Protein AF-A0A1W9TLM5-F1 (afdb_monomer_lite)

pLDDT: mean 84.86, std 18.9, range [37.28, 98.0]

Sequence (142 aa):
MKKKIIMIFLGLLITVSTYAEIELKEIEKNFFGFSLENIKSEKERIGILEKKIIGHISDGILGERKNKLYELLYNNSKYKSLTLKLSEIEKKILKKQSMENILTRLENLELIAYGKINNNDAFIDRIKKISKYFGMEEKNVY

Secondary structure (DSSP, 8-state):
-----------------------HHHHHHHHHSS--TTTS-HHHHHHHHHHHHHSSPPPS-HHHHHHHHHHHHT--SSS--HHHHHHHHHHHHHSS---S-HHHHHHHHHHHHHSS--TTS-HHHHHHHHHHHTT---S---

Structure (mmCIF, N/CA/C/O backbone):
data_AF-A0A1W9TLM5-F1
#
_entry.id   AF-A0A1W9TLM5-F1
#
loop_
_atom_site.group_PDB
_atom_site.id
_atom_site.type_symbol
_atom_site.label_atom_id
_atom_site.label_alt_id
_atom_site.label_comp_id
_atom_site.label_asym_id
_atom_site.label_entity_id
_atom_site.label_seq_id
_atom_site.pdbx_PDB_ins_code
_atom_site.Cartn_x
_atom_site.Cartn_y
_atom_site.Cartn_z
_atom_site.occupancy
_atom_site.B_iso_or_equiv
_atom_site.auth_seq_id
_atom_site.auth_comp_id
_atom_site.auth_asym_id
_atom_site.auth_atom_id
_atom_site.pdbx_PDB_model_num
ATOM 1 N N . MET A 1 1 ? 9.678 48.278 -54.770 1.00 37.78 1 MET A N 1
ATOM 2 C CA . MET A 1 1 ? 9.172 46.888 -54.688 1.00 37.78 1 MET A CA 1
ATOM 3 C C . MET A 1 1 ? 9.952 46.130 -53.622 1.00 37.78 1 MET A C 1
ATOM 5 O O . MET A 1 1 ? 11.161 46.126 -53.740 1.00 37.78 1 MET A O 1
ATOM 9 N N . LYS A 1 2 ? 9.237 45.493 -52.670 1.00 37.28 2 LYS A N 1
ATOM 10 C CA . LYS A 1 2 ? 9.528 44.196 -51.998 1.00 37.28 2 LYS A CA 1
ATOM 11 C C . LYS A 1 2 ? 10.890 44.055 -51.270 1.00 37.28 2 LYS A C 1
ATOM 13 O O . LYS A 1 2 ? 11.922 44.245 -51.875 1.00 37.28 2 LYS A O 1
ATOM 18 N N . LYS A 1 3 ? 11.020 43.616 -50.015 1.00 40.00 3 LYS A N 1
ATOM 19 C CA . LYS A 1 3 ? 10.134 43.039 -48.989 1.00 40.00 3 LYS A CA 1
ATOM 20 C C . LYS A 1 3 ? 10.896 43.170 -47.655 1.00 40.00 3 LYS A C 1
ATOM 22 O O . LYS A 1 3 ? 12.082 42.864 -47.611 1.00 40.00 3 LYS A O 1
ATOM 27 N N . LYS A 1 4 ? 10.218 43.582 -46.580 1.00 46.91 4 LYS A N 1
ATOM 28 C CA . LYS A 1 4 ? 10.720 43.454 -45.202 1.00 46.91 4 LYS A CA 1
ATOM 29 C C . LYS A 1 4 ? 10.701 41.967 -44.832 1.00 46.91 4 LYS A C 1
ATOM 31 O O . LYS A 1 4 ? 9.635 41.360 -44.894 1.00 46.91 4 LYS A O 1
ATOM 36 N N . ILE A 1 5 ? 11.843 41.386 -44.472 1.00 50.28 5 ILE A N 1
ATOM 37 C CA . ILE A 1 5 ? 11.897 40.061 -43.843 1.00 50.28 5 ILE A CA 1
ATOM 38 C C . ILE A 1 5 ? 11.907 40.301 -42.337 1.00 50.28 5 ILE A C 1
ATOM 40 O O . ILE A 1 5 ? 12.920 40.677 -41.756 1.00 50.28 5 ILE A O 1
ATOM 44 N N . ILE A 1 6 ? 10.735 40.151 -41.728 1.00 50.12 6 ILE A N 1
ATOM 45 C CA . ILE A 1 6 ? 10.579 40.042 -40.280 1.00 50.12 6 ILE A CA 1
ATOM 46 C C . ILE A 1 6 ? 10.922 38.593 -39.943 1.00 50.12 6 ILE A C 1
ATOM 48 O O . ILE A 1 6 ? 10.198 37.678 -40.329 1.00 50.12 6 ILE A O 1
ATOM 52 N N . MET A 1 7 ? 12.050 38.384 -39.272 1.00 43.69 7 MET A N 1
ATOM 53 C CA . MET A 1 7 ? 12.434 37.076 -38.755 1.00 43.69 7 MET A CA 1
ATOM 54 C C . MET A 1 7 ? 11.742 36.898 -37.399 1.00 43.69 7 MET A C 1
ATOM 56 O O . MET A 1 7 ? 12.168 37.461 -36.394 1.00 43.69 7 MET A O 1
ATOM 60 N N . ILE A 1 8 ? 10.615 36.186 -37.389 1.00 49.72 8 ILE A N 1
ATOM 61 C CA . ILE A 1 8 ? 9.923 35.804 -36.155 1.00 49.72 8 ILE A CA 1
ATOM 62 C C . ILE A 1 8 ? 10.729 34.666 -35.528 1.00 49.72 8 ILE A C 1
ATOM 64 O O . ILE A 1 8 ? 10.716 33.542 -36.026 1.00 49.72 8 ILE A O 1
ATOM 68 N N . PHE A 1 9 ? 11.443 34.960 -34.443 1.00 44.50 9 PHE A N 1
ATOM 69 C CA . PHE A 1 9 ? 12.072 33.943 -33.606 1.00 44.50 9 PHE A CA 1
ATOM 70 C C . PHE A 1 9 ? 10.984 33.311 -32.728 1.00 44.50 9 PHE A C 1
ATOM 72 O O . PHE A 1 9 ? 10.711 33.758 -31.617 1.00 44.50 9 PHE A O 1
ATOM 79 N N . LEU A 1 10 ? 10.305 32.292 -33.258 1.00 47.41 10 LEU A N 1
ATOM 80 C CA . LEU A 1 10 ? 9.391 31.452 -32.488 1.00 47.41 10 LEU A CA 1
ATOM 81 C C . LEU A 1 10 ? 10.216 30.368 -31.778 1.00 47.41 10 LEU A C 1
ATOM 83 O O . LEU A 1 10 ? 10.267 29.214 -32.195 1.00 47.41 10 LEU A O 1
ATOM 87 N N . GLY A 1 11 ? 10.936 30.779 -30.735 1.00 47.69 11 GLY A N 1
ATOM 88 C CA . GLY A 1 11 ? 11.637 29.874 -29.833 1.00 47.69 11 GLY A CA 1
ATOM 89 C C . GLY A 1 11 ? 10.657 29.310 -28.813 1.00 47.69 11 GLY A C 1
ATOM 90 O O . GLY A 1 11 ? 10.295 29.993 -27.861 1.00 47.69 11 GLY A O 1
ATOM 91 N N . LEU A 1 12 ? 10.213 28.082 -29.064 1.00 40.38 12 LEU A N 1
ATOM 92 C CA . LEU A 1 12 ? 9.413 27.230 -28.189 1.00 40.38 12 LEU A CA 1
ATOM 93 C C . LEU A 1 12 ? 9.874 27.354 -26.719 1.00 40.38 12 LEU A C 1
ATOM 95 O O . LEU A 1 12 ? 10.987 26.949 -26.381 1.00 40.38 12 LEU A O 1
ATOM 99 N N . LEU A 1 13 ? 9.026 27.887 -25.833 1.00 39.94 13 LEU A N 1
ATOM 100 C CA . LEU A 1 13 ? 9.239 27.766 -24.391 1.00 39.94 13 LEU A CA 1
ATOM 101 C C . LEU A 1 13 ? 8.938 26.309 -24.010 1.00 39.94 13 LEU A C 1
ATOM 103 O O . LEU A 1 13 ? 7.790 25.942 -23.770 1.00 39.94 13 LEU A O 1
ATOM 107 N N . ILE A 1 14 ? 9.962 25.455 -23.996 1.00 46.06 14 ILE A N 1
ATOM 108 C CA . ILE A 1 14 ? 9.862 24.151 -23.340 1.00 46.06 14 ILE A CA 1
ATOM 109 C C . ILE A 1 14 ? 9.895 24.440 -21.840 1.00 46.06 14 ILE A C 1
ATOM 111 O O . ILE A 1 14 ? 10.958 24.599 -21.244 1.00 46.06 14 ILE A O 1
ATOM 115 N N . THR A 1 15 ? 8.725 24.541 -21.215 1.00 38.84 15 THR A N 1
ATOM 116 C CA . THR A 1 15 ? 8.639 24.422 -19.762 1.00 38.84 15 THR A CA 1
ATOM 117 C C . THR A 1 15 ? 8.951 22.972 -19.414 1.00 38.84 15 THR A C 1
ATOM 119 O O . THR A 1 15 ? 8.072 22.113 -19.451 1.00 38.84 15 THR A O 1
ATOM 122 N N . VAL A 1 16 ? 10.215 22.675 -19.108 1.00 45.62 16 VAL A N 1
ATOM 123 C CA . VAL A 1 16 ? 10.556 21.436 -18.409 1.00 45.62 16 VAL A CA 1
ATOM 124 C C . VAL A 1 16 ? 10.008 21.618 -17.001 1.00 45.62 16 VAL A C 1
ATOM 126 O O . VAL A 1 16 ? 10.627 22.266 -16.162 1.00 45.62 16 VAL A O 1
ATOM 129 N N . SER A 1 17 ? 8.801 21.118 -16.743 1.00 43.94 17 SER A N 1
ATOM 130 C CA . SER A 1 17 ? 8.366 20.924 -15.367 1.00 43.94 17 SER A CA 1
ATOM 131 C C . SER A 1 17 ? 9.290 19.862 -14.783 1.00 43.94 17 SER A C 1
ATOM 133 O O . SER A 1 17 ? 9.150 18.677 -15.090 1.00 43.94 17 SER A O 1
ATOM 135 N N . THR A 1 18 ? 10.273 20.278 -13.990 1.00 38.09 18 THR A N 1
ATOM 136 C CA . THR A 1 18 ? 11.089 19.370 -13.187 1.00 38.09 18 THR A CA 1
ATOM 137 C C . THR A 1 18 ? 10.207 18.830 -12.064 1.00 38.09 18 THR A C 1
ATOM 139 O O . THR A 1 18 ? 10.291 19.272 -10.919 1.00 38.09 18 THR A O 1
ATOM 142 N N . TYR A 1 19 ? 9.295 17.915 -12.391 1.00 47.47 19 TYR A N 1
ATOM 143 C CA . TYR A 1 19 ? 8.762 17.019 -11.378 1.00 47.47 19 TYR A CA 1
ATOM 144 C C . TYR A 1 19 ? 9.965 16.226 -10.884 1.00 47.47 19 TYR A C 1
ATOM 146 O O . TYR A 1 19 ? 10.630 15.573 -11.686 1.00 47.47 19 TYR A O 1
ATOM 154 N N . ALA A 1 20 ? 10.303 16.359 -9.601 1.00 49.31 20 ALA A N 1
ATOM 155 C CA . ALA A 1 20 ? 11.300 15.499 -8.985 1.00 49.31 20 ALA A CA 1
ATOM 156 C C . ALA A 1 20 ? 10.911 14.054 -9.319 1.00 49.31 20 ALA A C 1
ATOM 158 O O . ALA A 1 20 ? 9.807 13.623 -8.981 1.00 49.31 20 ALA A O 1
ATOM 159 N N . GLU A 1 21 ? 11.751 13.354 -10.080 1.00 64.50 21 GLU A N 1
ATOM 160 C CA . GLU A 1 21 ? 11.467 11.979 -10.453 1.00 64.50 21 GLU A CA 1
ATOM 161 C C . GLU A 1 21 ? 11.571 11.142 -9.185 1.00 64.50 21 GLU A C 1
ATOM 163 O O . GLU A 1 21 ? 12.653 10.944 -8.639 1.00 64.50 21 GLU A O 1
ATOM 168 N N . ILE A 1 22 ? 10.425 10.702 -8.677 1.00 71.62 22 ILE A N 1
ATOM 169 C CA . ILE A 1 22 ? 10.397 9.923 -7.448 1.00 71.62 22 ILE A CA 1
ATOM 170 C C . ILE A 1 22 ? 10.936 8.549 -7.772 1.00 71.62 22 ILE A C 1
ATOM 172 O O . ILE A 1 22 ? 10.422 7.824 -8.633 1.00 71.62 22 ILE A O 1
ATOM 176 N N . GLU A 1 23 ? 12.022 8.215 -7.094 1.00 89.69 23 GLU A N 1
ATOM 177 C CA . GLU A 1 23 ? 12.715 6.973 -7.334 1.00 89.69 23 GLU A CA 1
ATOM 178 C C . GLU A 1 23 ? 11.843 5.815 -6.848 1.00 89.69 23 GLU A C 1
ATOM 180 O O . GLU A 1 23 ? 11.323 5.810 -5.729 1.00 89.69 23 GLU A O 1
ATOM 185 N N . LEU A 1 24 ? 11.706 4.778 -7.676 1.00 93.75 24 LEU A N 1
ATOM 186 C CA . LEU A 1 24 ? 10.881 3.612 -7.354 1.00 93.75 24 LEU A CA 1
ATOM 187 C C . LEU A 1 24 ? 11.275 2.975 -6.010 1.00 93.75 24 LEU A C 1
ATOM 189 O O . LEU A 1 24 ? 10.418 2.502 -5.267 1.00 93.75 24 LEU A O 1
ATOM 193 N N . LYS A 1 25 ? 12.567 3.028 -5.663 1.00 94.94 25 LYS A N 1
ATOM 194 C CA . LYS A 1 25 ? 13.099 2.521 -4.392 1.00 94.94 25 LYS A CA 1
ATOM 195 C C . LYS A 1 25 ? 12.521 3.237 -3.169 1.00 94.94 25 LYS A C 1
ATOM 197 O O . LYS A 1 25 ? 12.396 2.623 -2.114 1.00 94.94 25 LYS A O 1
ATOM 202 N N . GLU A 1 26 ? 12.167 4.515 -3.286 1.00 93.88 26 GLU A N 1
ATOM 203 C CA . GLU A 1 26 ? 11.526 5.267 -2.204 1.00 93.88 26 GLU A CA 1
ATOM 204 C C . GLU A 1 26 ? 10.074 4.831 -2.026 1.00 93.88 26 GLU A C 1
ATOM 206 O O . GLU A 1 26 ? 9.634 4.610 -0.898 1.00 93.88 26 GLU A O 1
ATOM 211 N N . ILE A 1 27 ? 9.353 4.615 -3.133 1.00 95.19 27 ILE A N 1
ATOM 212 C CA . ILE A 1 27 ? 7.989 4.073 -3.105 1.00 95.19 27 ILE A CA 1
ATOM 213 C C . ILE A 1 27 ? 7.983 2.706 -2.410 1.00 95.19 27 ILE A C 1
ATOM 215 O O . ILE A 1 27 ? 7.165 2.477 -1.523 1.00 95.19 27 ILE A O 1
ATOM 219 N N . GLU A 1 28 ? 8.914 1.820 -2.768 1.00 97.38 28 GLU A N 1
ATOM 220 C CA . GLU A 1 28 ? 9.043 0.487 -2.169 1.00 97.38 28 GLU A CA 1
ATOM 221 C C . GLU A 1 28 ? 9.382 0.548 -0.680 1.00 97.38 28 GLU A C 1
ATOM 223 O O . GLU A 1 28 ? 8.722 -0.113 0.117 1.00 97.38 28 GLU A O 1
ATOM 228 N N . LYS A 1 29 ? 10.354 1.374 -0.276 1.00 96.12 29 LYS A N 1
ATOM 229 C CA . LYS A 1 29 ? 10.716 1.531 1.140 1.00 96.12 29 LYS A CA 1
ATOM 230 C C . LYS A 1 29 ? 9.547 2.049 1.968 1.00 96.12 29 LYS A C 1
ATOM 232 O O . LYS A 1 29 ? 9.274 1.514 3.036 1.00 96.12 29 LYS A O 1
ATOM 237 N N . ASN A 1 30 ? 8.824 3.043 1.466 1.00 94.81 30 ASN A N 1
ATOM 238 C CA . ASN A 1 30 ? 7.667 3.592 2.164 1.00 94.81 30 ASN A CA 1
ATOM 239 C C . ASN A 1 30 ? 6.498 2.600 2.215 1.00 94.81 30 ASN A C 1
ATOM 241 O O . ASN A 1 30 ? 5.749 2.582 3.192 1.00 94.81 30 ASN A O 1
ATOM 245 N N . PHE A 1 31 ? 6.333 1.776 1.177 1.00 97.12 31 PHE A N 1
ATOM 246 C CA . PHE A 1 31 ? 5.230 0.828 1.087 1.00 97.12 31 PHE A CA 1
ATOM 247 C C . PHE A 1 31 ? 5.503 -0.488 1.826 1.00 97.12 31 PHE A C 1
ATOM 249 O O . PHE A 1 31 ? 4.686 -0.882 2.648 1.00 97.12 31 PHE A O 1
ATOM 256 N N . PHE A 1 32 ? 6.639 -1.142 1.570 1.00 96.88 32 PHE A N 1
ATOM 257 C CA . PHE A 1 32 ? 7.029 -2.449 2.119 1.00 96.88 32 PHE A CA 1
ATOM 258 C C . PHE A 1 32 ? 7.998 -2.379 3.306 1.00 96.88 32 PHE A C 1
ATOM 260 O O . PHE A 1 32 ? 8.151 -3.362 4.024 1.00 96.88 32 PHE A O 1
ATOM 267 N N . GLY A 1 33 ? 8.711 -1.265 3.484 1.00 96.88 33 GLY A N 1
ATOM 268 C CA . GLY A 1 33 ? 9.832 -1.158 4.427 1.00 96.88 33 GLY A CA 1
ATOM 269 C C . GLY A 1 33 ? 11.203 -1.519 3.838 1.00 96.88 33 GLY A C 1
ATOM 270 O O . GLY A 1 33 ? 12.209 -1.393 4.530 1.00 96.88 33 GLY A O 1
ATOM 271 N N . PHE A 1 34 ? 11.281 -1.938 2.570 1.00 96.19 34 PHE A N 1
ATOM 272 C CA . PHE A 1 34 ? 12.534 -2.285 1.884 1.00 96.19 34 PHE A CA 1
ATOM 273 C C . PHE A 1 34 ? 12.453 -2.018 0.373 1.00 96.19 34 PHE A C 1
ATOM 275 O O . PHE A 1 34 ? 11.371 -1.818 -0.166 1.00 96.19 34 PHE A O 1
ATOM 282 N N . SER A 1 35 ? 13.604 -2.013 -0.309 1.00 96.88 35 SER A N 1
ATOM 283 C CA . SER A 1 35 ? 13.708 -1.860 -1.771 1.00 96.88 35 SER A CA 1
ATOM 284 C C . SER A 1 35 ? 13.968 -3.206 -2.447 1.00 96.88 35 SER A C 1
ATOM 286 O O . SER A 1 35 ? 14.693 -4.043 -1.910 1.00 96.88 35 SER A O 1
ATOM 288 N N . LEU A 1 36 ? 13.415 -3.388 -3.646 1.00 96.00 36 LEU A N 1
ATOM 289 C CA . LEU A 1 36 ? 13.621 -4.568 -4.496 1.00 96.00 36 LEU A CA 1
ATOM 290 C C . LEU A 1 36 ? 14.682 -4.339 -5.589 1.00 96.00 36 LEU A C 1
ATOM 292 O O . LEU A 1 36 ? 14.930 -5.233 -6.397 1.00 96.00 36 LEU A O 1
ATOM 296 N N . GLU A 1 37 ? 15.306 -3.159 -5.620 1.00 94.25 37 GLU A N 1
ATOM 297 C CA . GLU A 1 37 ? 16.209 -2.688 -6.683 1.00 94.25 37 GLU A CA 1
ATOM 298 C C . GLU A 1 37 ? 17.340 -3.653 -7.048 1.00 94.25 37 GLU A C 1
ATOM 300 O O . GLU A 1 37 ? 17.664 -3.793 -8.222 1.00 94.25 37 GLU A O 1
ATOM 305 N N . ASN A 1 38 ? 17.881 -4.376 -6.068 1.00 93.00 38 ASN A N 1
ATOM 306 C CA . ASN A 1 38 ? 18.995 -5.306 -6.278 1.00 93.00 38 ASN A CA 1
ATOM 307 C C . ASN A 1 38 ? 18.550 -6.752 -6.559 1.00 93.00 38 ASN A C 1
ATOM 309 O O . ASN A 1 38 ? 19.384 -7.647 -6.652 1.00 93.00 38 ASN A O 1
ATOM 313 N N . ILE A 1 39 ? 17.240 -7.003 -6.626 1.00 94.69 39 ILE A N 1
ATOM 314 C CA . ILE A 1 39 ? 16.655 -8.353 -6.689 1.00 94.69 39 ILE A CA 1
ATOM 315 C C . ILE A 1 39 ? 15.806 -8.522 -7.953 1.00 94.69 39 ILE A C 1
ATOM 317 O O . ILE A 1 39 ? 15.655 -9.632 -8.466 1.00 94.69 39 ILE A O 1
ATOM 321 N N . LYS A 1 40 ? 15.212 -7.431 -8.446 1.00 96.94 40 LYS A N 1
ATOM 322 C CA . LYS A 1 40 ? 14.205 -7.445 -9.506 1.00 96.94 40 LYS A CA 1
ATOM 323 C C . LYS A 1 40 ? 14.424 -6.320 -10.503 1.00 96.94 40 LYS A C 1
ATOM 325 O O . LYS A 1 40 ? 14.835 -5.222 -10.137 1.00 96.94 40 LYS A O 1
ATOM 330 N N . SER A 1 41 ? 14.083 -6.583 -11.762 1.00 96.19 41 SER A N 1
ATOM 331 C CA . SER A 1 41 ? 14.049 -5.542 -12.792 1.00 96.19 41 SER A CA 1
ATOM 332 C C . SER A 1 41 ? 13.002 -4.475 -12.457 1.00 96.19 41 SER A C 1
ATOM 334 O O . SER A 1 41 ? 12.002 -4.763 -11.799 1.00 96.19 41 SER A O 1
ATOM 336 N N . GLU A 1 42 ? 13.173 -3.245 -12.947 1.00 94.81 42 GLU A N 1
ATOM 337 C CA . GLU A 1 42 ? 12.202 -2.161 -12.721 1.00 94.81 42 GLU A CA 1
ATOM 338 C C . GLU A 1 42 ? 10.775 -2.551 -13.148 1.00 94.81 42 GLU A C 1
ATOM 340 O O . GLU A 1 42 ? 9.811 -2.303 -12.425 1.00 94.81 42 GLU A O 1
ATOM 345 N N . LYS A 1 43 ? 10.635 -3.262 -14.275 1.00 95.88 43 LYS A N 1
ATOM 346 C CA . LYS A 1 43 ? 9.341 -3.772 -14.751 1.00 95.88 43 LYS A CA 1
ATOM 347 C C . LYS A 1 43 ? 8.692 -4.739 -13.756 1.00 95.88 43 LYS A C 1
ATOM 349 O O . LYS A 1 43 ? 7.490 -4.636 -13.510 1.00 95.88 43 LYS A O 1
ATOM 354 N N . GLU A 1 44 ? 9.458 -5.679 -13.200 1.00 97.88 44 GLU A N 1
ATOM 355 C CA . GLU A 1 44 ? 8.955 -6.609 -12.180 1.00 97.88 44 GLU A CA 1
ATOM 356 C C . GLU A 1 44 ? 8.587 -5.873 -10.890 1.00 97.88 44 GLU A C 1
ATOM 358 O O . GLU A 1 44 ? 7.535 -6.139 -10.316 1.00 97.88 44 GLU A O 1
ATOM 363 N N . ARG A 1 45 ? 9.423 -4.925 -10.459 1.00 97.88 45 ARG A N 1
ATOM 364 C CA . ARG A 1 45 ? 9.217 -4.097 -9.263 1.00 97.88 45 ARG A CA 1
ATOM 365 C C . ARG A 1 45 ? 7.913 -3.304 -9.330 1.00 97.88 45 ARG A C 1
ATOM 367 O O . ARG A 1 45 ? 7.085 -3.397 -8.423 1.00 97.88 45 ARG A O 1
ATOM 374 N N . ILE A 1 46 ? 7.683 -2.607 -10.446 1.00 97.62 46 ILE A N 1
ATOM 375 C CA . ILE A 1 46 ? 6.421 -1.904 -10.719 1.00 97.62 46 ILE A CA 1
ATOM 376 C C . ILE A 1 46 ? 5.254 -2.897 -10.716 1.00 97.62 46 ILE A C 1
ATOM 378 O O . ILE A 1 46 ? 4.258 -2.656 -10.044 1.00 97.62 46 ILE A O 1
ATOM 382 N N . GLY A 1 47 ? 5.382 -4.042 -11.396 1.00 98.00 47 GLY A N 1
ATOM 383 C CA . GLY A 1 47 ? 4.322 -5.055 -11.433 1.00 98.00 47 GLY A CA 1
ATOM 384 C C . GLY A 1 47 ? 3.967 -5.635 -10.056 1.00 98.00 47 GLY A C 1
ATOM 385 O O . GLY A 1 47 ? 2.794 -5.879 -9.775 1.00 98.00 47 GLY A O 1
ATOM 386 N N . ILE A 1 48 ? 4.951 -5.821 -9.172 1.00 97.94 48 ILE A N 1
ATOM 387 C CA . ILE A 1 48 ? 4.732 -6.259 -7.784 1.00 97.94 48 ILE A CA 1
ATOM 388 C C . ILE A 1 48 ? 3.942 -5.200 -7.008 1.00 97.94 48 ILE A C 1
ATOM 390 O O . ILE A 1 48 ? 2.957 -5.541 -6.346 1.00 97.94 48 ILE A O 1
ATOM 394 N N . LEU A 1 49 ? 4.340 -3.928 -7.108 1.00 97.88 49 LEU A N 1
ATOM 395 C CA . LEU A 1 49 ? 3.629 -2.818 -6.473 1.00 97.88 49 LEU A CA 1
ATOM 396 C C . LEU A 1 49 ? 2.198 -2.695 -6.998 1.00 97.88 49 LEU A C 1
ATOM 398 O O . LEU A 1 49 ? 1.272 -2.627 -6.198 1.00 97.88 49 LEU A O 1
ATOM 402 N N . GLU A 1 50 ? 1.988 -2.736 -8.313 1.00 97.81 50 GLU A N 1
ATOM 403 C CA . GLU A 1 50 ? 0.651 -2.675 -8.912 1.00 97.81 50 GLU A CA 1
ATOM 404 C C . GLU A 1 50 ? -0.223 -3.838 -8.437 1.00 97.81 50 GLU A C 1
ATOM 406 O O . GLU A 1 50 ? -1.310 -3.626 -7.900 1.00 97.81 50 GLU A O 1
ATOM 411 N N . LYS A 1 51 ? 0.279 -5.075 -8.505 1.00 97.88 51 LYS A N 1
ATOM 412 C CA . LYS A 1 51 ? -0.480 -6.232 -8.026 1.00 97.88 51 LYS A CA 1
ATOM 413 C C . LYS A 1 51 ? -0.856 -6.093 -6.550 1.00 97.88 51 LYS A C 1
ATOM 415 O O . LYS A 1 51 ? -1.977 -6.432 -6.179 1.00 97.88 51 LYS A O 1
ATOM 420 N N . LYS A 1 52 ? 0.042 -5.576 -5.705 1.00 97.62 52 LYS A N 1
ATOM 421 C CA . LYS A 1 52 ? -0.237 -5.399 -4.273 1.00 97.62 52 LYS A CA 1
ATOM 422 C C . LYS A 1 52 ? -1.155 -4.206 -3.992 1.00 97.62 52 LYS A C 1
ATOM 424 O O . LYS A 1 52 ? -1.965 -4.287 -3.072 1.00 97.62 52 LYS A O 1
ATOM 429 N N . ILE A 1 53 ? -1.053 -3.119 -4.758 1.00 96.69 53 ILE A N 1
ATOM 430 C CA . ILE A 1 53 ? -1.769 -1.862 -4.499 1.00 96.69 53 ILE A CA 1
ATOM 431 C C . ILE A 1 53 ? -3.146 -1.838 -5.166 1.00 96.69 53 ILE A C 1
ATOM 433 O O . ILE A 1 53 ? -4.131 -1.509 -4.505 1.00 96.69 53 ILE A O 1
ATOM 437 N N . ILE A 1 54 ? -3.211 -2.205 -6.448 1.00 95.81 54 ILE A N 1
ATOM 438 C CA . ILE A 1 54 ? -4.403 -2.120 -7.310 1.00 95.81 54 ILE A CA 1
ATOM 439 C C . ILE A 1 54 ? -4.942 -3.486 -7.769 1.00 95.81 54 ILE A C 1
ATOM 441 O O . ILE A 1 54 ? -5.984 -3.539 -8.418 1.00 95.81 54 ILE A O 1
ATOM 445 N N . GLY A 1 55 ? -4.259 -4.590 -7.454 1.00 97.00 55 GLY A N 1
ATOM 446 C CA . GLY A 1 55 ? -4.759 -5.953 -7.687 1.00 97.00 55 GLY A CA 1
ATOM 447 C C . GLY A 1 55 ? -4.466 -6.543 -9.067 1.00 97.00 55 GLY A C 1
ATOM 448 O O . GLY A 1 55 ? -4.721 -7.722 -9.292 1.00 97.00 55 GLY A O 1
ATOM 449 N N . HIS A 1 56 ? -3.897 -5.766 -9.985 1.00 96.31 56 HIS A N 1
ATOM 450 C CA . HIS A 1 56 ? -3.517 -6.209 -11.327 1.00 96.31 56 HIS A CA 1
ATOM 451 C C . HIS A 1 56 ? -2.240 -5.501 -11.778 1.00 96.31 56 HIS A C 1
ATOM 453 O O . HIS A 1 56 ? -1.830 -4.524 -11.164 1.00 96.31 56 HIS A O 1
ATOM 459 N N . ILE A 1 57 ? -1.605 -6.012 -12.832 1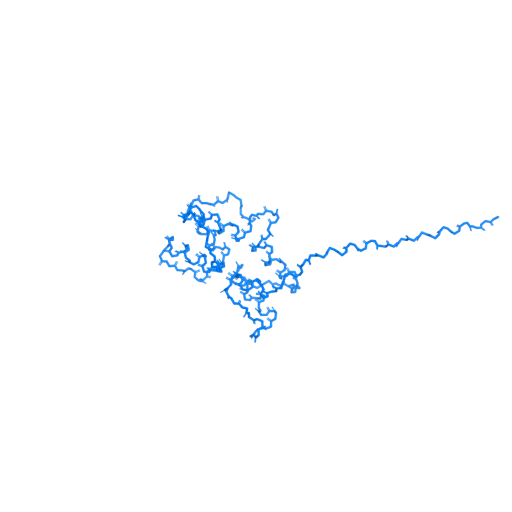.00 97.31 57 ILE A N 1
ATOM 460 C CA . ILE A 1 57 ? -0.465 -5.362 -13.487 1.00 97.31 57 ILE A CA 1
ATOM 461 C C . ILE A 1 57 ? -1.030 -4.535 -14.637 1.00 97.31 57 ILE A C 1
ATOM 463 O O . ILE A 1 57 ? -1.821 -5.061 -15.418 1.00 97.31 57 ILE A O 1
ATOM 467 N N . SER A 1 58 ? -0.653 -3.261 -14.728 1.00 93.69 58 SER A N 1
ATOM 468 C CA . SER A 1 58 ? -1.133 -2.400 -15.811 1.00 93.69 58 SER A CA 1
ATOM 469 C C . SER A 1 58 ? -0.320 -2.629 -17.083 1.00 93.69 58 SER A C 1
ATOM 471 O O . SER A 1 58 ? 0.890 -2.873 -17.035 1.00 93.69 58 SER A O 1
ATOM 473 N N . ASP A 1 59 ? -0.970 -2.447 -18.225 1.00 89.88 59 ASP A N 1
ATOM 474 C CA . ASP A 1 59 ? -0.287 -2.276 -19.503 1.00 89.88 59 ASP A CA 1
ATOM 475 C C . ASP A 1 59 ? 0.249 -0.838 -19.650 1.00 89.88 59 ASP A C 1
ATOM 477 O O . ASP A 1 59 ? -0.104 0.058 -18.880 1.00 89.88 59 ASP A O 1
ATOM 481 N N . GLY A 1 60 ? 1.118 -0.610 -20.639 1.00 89.00 60 GLY A N 1
ATOM 482 C CA . GLY A 1 60 ? 1.630 0.723 -20.983 1.00 89.00 60 GLY A CA 1
ATOM 483 C C . GLY A 1 60 ? 3.083 0.990 -20.583 1.00 89.00 60 GLY A C 1
ATOM 484 O O . GLY A 1 60 ? 3.836 0.088 -20.195 1.00 89.00 60 GLY A O 1
ATOM 485 N N . ILE A 1 61 ? 3.488 2.253 -20.729 1.00 92.44 61 ILE A N 1
ATOM 486 C CA . ILE A 1 61 ? 4.872 2.703 -20.544 1.00 92.44 61 ILE A CA 1
ATOM 487 C C . ILE A 1 61 ? 5.222 2.693 -19.047 1.00 92.44 61 ILE A C 1
ATOM 489 O O . ILE A 1 61 ? 4.441 3.138 -18.207 1.00 92.44 61 ILE A O 1
ATOM 493 N N . LEU A 1 62 ? 6.418 2.200 -18.696 1.00 92.88 62 LEU A N 1
ATOM 494 C CA . LEU A 1 62 ? 6.844 2.037 -17.294 1.00 92.88 62 LEU A CA 1
ATOM 495 C C . LEU A 1 62 ? 6.779 3.342 -16.487 1.00 92.88 62 LEU A C 1
ATOM 497 O O . LEU A 1 62 ? 6.328 3.325 -15.344 1.00 92.88 62 LEU A O 1
ATOM 501 N N . GLY A 1 63 ? 7.167 4.470 -17.089 1.00 90.81 63 GLY A N 1
ATOM 502 C CA . GLY A 1 63 ? 7.114 5.782 -16.439 1.00 90.81 63 GLY A CA 1
ATOM 503 C C . GLY A 1 63 ? 5.695 6.199 -16.042 1.00 90.81 63 GLY A C 1
ATOM 504 O O . GLY A 1 63 ? 5.473 6.629 -14.914 1.00 90.81 63 GLY A O 1
ATOM 505 N N . GLU A 1 64 ? 4.712 5.998 -16.920 1.00 91.19 64 GLU A N 1
ATOM 506 C CA . GLU A 1 64 ? 3.305 6.319 -16.636 1.00 91.19 64 GLU A CA 1
ATOM 507 C C . GLU A 1 64 ? 2.743 5.437 -15.518 1.00 91.19 64 GLU A C 1
ATOM 509 O O . GLU A 1 64 ? 2.063 5.917 -14.610 1.00 91.19 64 GLU A O 1
ATOM 514 N N . ARG A 1 65 ? 3.085 4.146 -15.540 1.00 94.31 65 ARG A N 1
ATOM 515 C CA . ARG A 1 65 ? 2.698 3.187 -14.499 1.00 94.31 65 ARG A CA 1
ATOM 516 C C . ARG A 1 65 ? 3.278 3.566 -13.137 1.00 94.31 65 ARG A C 1
ATOM 518 O O . ARG A 1 65 ? 2.553 3.585 -12.142 1.00 94.31 65 ARG A O 1
ATOM 525 N N . LYS A 1 66 ? 4.562 3.938 -13.097 1.00 92.75 66 LYS A N 1
ATOM 526 C CA . LYS A 1 66 ? 5.233 4.458 -11.895 1.00 92.75 66 LYS A CA 1
ATOM 527 C C . LYS A 1 66 ? 4.550 5.727 -11.376 1.00 92.75 66 LYS A C 1
ATOM 529 O O . LYS A 1 66 ? 4.252 5.811 -10.186 1.00 92.75 66 LYS A O 1
ATOM 534 N N . ASN A 1 67 ? 4.242 6.676 -12.259 1.00 89.81 67 ASN A N 1
ATOM 535 C CA . ASN A 1 67 ? 3.566 7.920 -11.884 1.00 89.81 67 ASN A CA 1
ATOM 536 C C . ASN A 1 67 ? 2.181 7.652 -11.290 1.00 89.81 67 ASN A C 1
ATOM 538 O O . ASN A 1 67 ? 1.854 8.181 -10.233 1.00 89.81 67 ASN A O 1
ATOM 542 N N . LYS A 1 68 ? 1.402 6.751 -11.894 1.00 91.00 68 LYS A N 1
ATOM 543 C CA . LYS A 1 68 ? 0.084 6.364 -11.379 1.00 91.00 68 LYS A CA 1
ATOM 544 C C . LYS A 1 68 ? 0.160 5.723 -9.989 1.00 91.00 68 LYS A C 1
ATOM 546 O O . LYS A 1 68 ? -0.688 6.002 -9.143 1.00 91.00 68 LYS A O 1
ATOM 551 N N . LEU A 1 69 ? 1.168 4.885 -9.726 1.00 93.25 69 LEU A N 1
ATOM 552 C CA . LEU A 1 69 ? 1.414 4.340 -8.384 1.00 93.25 69 LEU A CA 1
ATOM 553 C C . LEU A 1 69 ? 1.694 5.453 -7.370 1.00 93.25 69 LEU A C 1
ATOM 555 O O . LEU A 1 69 ? 1.120 5.448 -6.279 1.00 93.25 69 LEU A O 1
ATOM 559 N N . TYR A 1 70 ? 2.554 6.406 -7.736 1.00 92.31 70 TYR A N 1
ATOM 560 C CA . TYR A 1 70 ? 2.863 7.547 -6.884 1.00 92.31 70 TYR A CA 1
ATOM 561 C C . TYR A 1 70 ? 1.615 8.388 -6.589 1.00 92.31 70 TYR A C 1
ATOM 563 O O . TYR A 1 70 ? 1.335 8.699 -5.429 1.00 92.31 70 TYR A O 1
ATOM 571 N N . GLU A 1 71 ? 0.825 8.697 -7.615 1.00 90.31 71 GLU A N 1
ATOM 572 C CA . GLU A 1 71 ? -0.404 9.465 -7.457 1.00 90.31 71 GLU A CA 1
ATOM 573 C C . GLU A 1 71 ? -1.398 8.759 -6.523 1.00 90.31 71 GLU A C 1
ATOM 575 O O . GLU A 1 71 ? -1.884 9.327 -5.543 1.00 90.31 71 GLU A O 1
ATOM 580 N N . LEU A 1 72 ? -1.650 7.468 -6.742 1.00 92.06 72 LEU A N 1
ATOM 581 C CA . LEU A 1 72 ? -2.562 6.702 -5.893 1.00 92.06 72 LEU A CA 1
ATOM 582 C C . LEU A 1 72 ? -2.121 6.683 -4.424 1.00 92.06 72 LEU A C 1
ATOM 584 O O . LEU A 1 72 ? -2.952 6.841 -3.524 1.00 92.06 72 LEU A O 1
ATOM 588 N N . LEU A 1 73 ? -0.827 6.490 -4.168 1.00 93.12 73 LEU A N 1
ATOM 589 C CA . LEU A 1 73 ? -0.306 6.380 -2.810 1.00 93.12 73 LEU A CA 1
ATOM 590 C C . LEU A 1 73 ? -0.210 7.726 -2.096 1.00 93.12 73 LEU A C 1
ATOM 592 O O . LEU A 1 73 ? -0.562 7.795 -0.916 1.00 93.12 73 LEU A O 1
ATOM 596 N N . TYR A 1 74 ? 0.242 8.777 -2.780 1.00 90.69 74 TYR A N 1
ATOM 597 C CA . TYR A 1 74 ? 0.679 10.017 -2.135 1.00 90.69 74 TYR A CA 1
ATOM 598 C C . TYR A 1 74 ? -0.072 11.255 -2.613 1.00 90.69 74 TYR A C 1
ATOM 600 O O . TYR A 1 74 ? -0.394 12.103 -1.782 1.00 90.69 74 TYR A O 1
ATOM 608 N N . ASN A 1 75 ? -0.406 11.341 -3.901 1.00 84.62 75 ASN A N 1
ATOM 609 C CA . ASN A 1 75 ? -1.000 12.537 -4.491 1.00 84.62 75 ASN A CA 1
ATOM 610 C C . ASN A 1 75 ? -2.127 12.204 -5.470 1.00 84.62 75 ASN A C 1
ATOM 612 O O . ASN A 1 75 ? -1.879 11.899 -6.629 1.00 84.62 75 ASN A O 1
ATOM 616 N N . ASN A 1 76 ? -3.375 12.313 -5.035 1.00 72.50 76 ASN A N 1
ATOM 617 C CA . ASN A 1 76 ? -4.501 12.151 -5.939 1.00 72.50 76 ASN A CA 1
ATOM 618 C C . ASN A 1 76 ? -5.253 13.486 -6.013 1.00 72.50 76 ASN A C 1
ATOM 620 O O . ASN A 1 76 ? -5.735 14.012 -5.015 1.00 72.50 76 ASN A O 1
ATOM 624 N N . SER A 1 77 ? -5.276 14.079 -7.207 1.00 66.19 77 SER A N 1
ATOM 625 C CA . SER A 1 77 ? -5.844 15.413 -7.442 1.00 66.19 77 SER A CA 1
ATOM 626 C C . SER A 1 77 ? -7.369 15.437 -7.334 1.00 66.19 77 SER A C 1
ATOM 628 O O . SER A 1 77 ? -7.955 16.491 -7.094 1.00 66.19 77 SER A O 1
ATOM 630 N N . LYS A 1 78 ? -8.018 14.278 -7.499 1.00 68.56 78 LYS A N 1
ATOM 631 C CA . LYS A 1 78 ? -9.478 14.136 -7.492 1.00 68.56 78 LYS A CA 1
ATOM 632 C C . LYS A 1 78 ? -10.010 13.549 -6.181 1.00 68.56 78 LYS A C 1
ATOM 634 O O . LYS A 1 78 ? -11.128 13.865 -5.784 1.00 68.56 78 LYS A O 1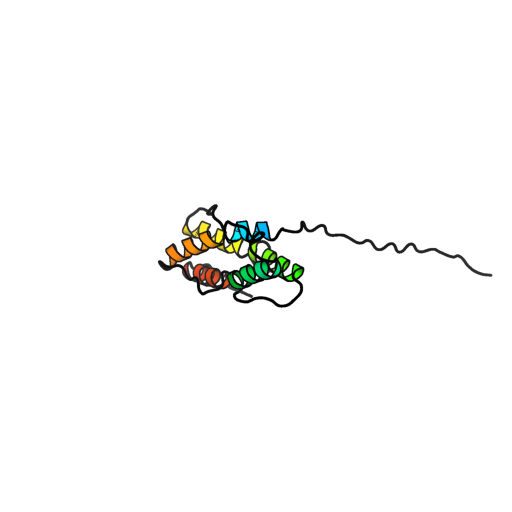
ATOM 639 N N . TYR A 1 79 ? -9.225 12.712 -5.505 1.00 75.31 79 TYR A N 1
ATOM 640 C CA . TYR A 1 79 ? -9.600 12.018 -4.268 1.00 75.31 79 TYR A CA 1
ATOM 641 C C . TYR A 1 79 ? -8.449 12.029 -3.267 1.00 75.31 79 TYR A C 1
ATOM 643 O O . TYR A 1 79 ? -7.302 12.210 -3.645 1.00 75.31 79 TYR A O 1
ATOM 651 N N . LYS A 1 80 ? -8.705 11.745 -1.987 1.00 84.31 80 LYS A N 1
ATOM 652 C CA . LYS A 1 80 ? -7.600 11.559 -1.034 1.00 84.31 80 LYS A CA 1
ATOM 653 C C . LYS A 1 80 ? -6.723 10.375 -1.444 1.00 84.31 80 LYS A C 1
ATOM 655 O O . LYS A 1 80 ? -7.238 9.311 -1.802 1.00 84.31 80 LYS A O 1
ATOM 660 N N . SER A 1 81 ? -5.409 10.550 -1.339 1.00 92.00 81 SER A N 1
ATOM 661 C CA . SER A 1 81 ? -4.449 9.470 -1.559 1.00 92.00 81 SER A CA 1
ATOM 662 C C . SER A 1 81 ? -4.628 8.349 -0.533 1.00 92.00 81 SER A C 1
ATOM 664 O O . SER A 1 81 ? -5.160 8.556 0.564 1.00 92.00 81 SER A O 1
ATOM 666 N N . LEU A 1 82 ? -4.185 7.142 -0.880 1.00 93.94 82 LEU A N 1
ATOM 667 C CA . LEU A 1 82 ? -4.347 5.973 -0.015 1.00 93.94 82 LEU A CA 1
ATOM 668 C C . LEU A 1 82 ? -3.616 6.143 1.322 1.00 93.94 82 LEU A C 1
ATOM 670 O O . LEU A 1 82 ? -4.161 5.785 2.366 1.00 93.94 82 LEU A O 1
ATOM 674 N N . THR A 1 83 ? -2.437 6.770 1.313 1.00 93.31 83 THR A N 1
ATOM 675 C CA . THR A 1 83 ? -1.691 7.067 2.544 1.00 93.31 83 THR A CA 1
ATOM 676 C C . THR A 1 83 ? -2.444 8.048 3.435 1.00 93.31 83 THR A C 1
ATOM 678 O O . THR A 1 83 ? -2.494 7.854 4.649 1.00 93.31 83 THR A O 1
ATOM 681 N N . LEU A 1 84 ? -3.067 9.080 2.854 1.00 92.56 84 LEU A N 1
ATOM 682 C CA . LEU A 1 84 ? -3.843 10.048 3.625 1.00 92.56 84 LEU A CA 1
ATOM 683 C C . LEU A 1 84 ? -5.084 9.398 4.246 1.00 92.56 84 LEU A C 1
ATOM 685 O O . LEU A 1 84 ? -5.332 9.587 5.436 1.00 92.56 84 LEU A O 1
ATOM 689 N N . LYS A 1 85 ? -5.814 8.579 3.476 1.00 93.00 85 LYS A N 1
ATOM 690 C CA . LYS A 1 85 ? -6.964 7.811 3.984 1.00 93.00 85 LYS A CA 1
ATOM 691 C C . LYS A 1 85 ? -6.566 6.926 5.162 1.00 93.00 85 LYS A C 1
ATOM 693 O O . LYS A 1 85 ? -7.238 6.934 6.190 1.00 93.00 85 LYS A O 1
ATOM 698 N N . LEU A 1 86 ? -5.445 6.216 5.041 1.00 94.94 86 LEU A N 1
ATOM 699 C CA . LEU A 1 86 ? -4.922 5.381 6.118 1.00 94.94 86 LEU A CA 1
ATOM 700 C C . LEU A 1 86 ? -4.596 6.202 7.374 1.00 94.94 86 LEU A C 1
ATOM 702 O O .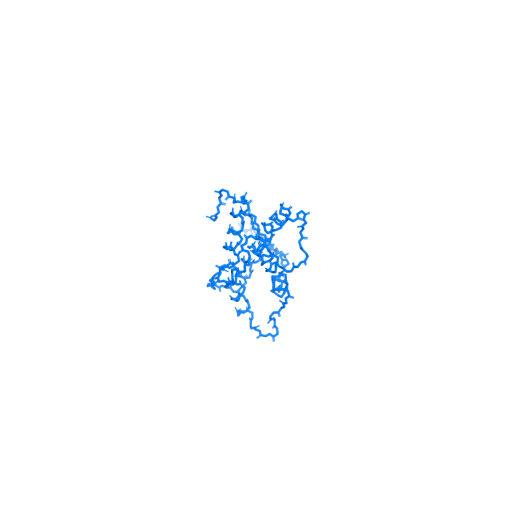 LEU A 1 86 ? -5.029 5.849 8.468 1.00 94.94 86 LEU A O 1
ATOM 706 N N . SER A 1 87 ? -3.900 7.332 7.217 1.00 94.44 87 SER A N 1
ATOM 707 C CA . SER A 1 87 ? -3.567 8.228 8.330 1.00 94.44 87 SER A CA 1
ATOM 708 C C . SER A 1 87 ? -4.804 8.786 9.036 1.00 94.44 87 SER A C 1
ATOM 710 O O . SER A 1 87 ? -4.789 8.963 10.253 1.00 94.44 87 SER A O 1
ATOM 712 N N . GLU A 1 88 ? -5.883 9.076 8.309 1.00 93.31 88 GLU A N 1
ATOM 713 C CA . GLU A 1 88 ? -7.142 9.525 8.911 1.00 93.31 88 GLU A CA 1
ATOM 714 C C . GLU A 1 8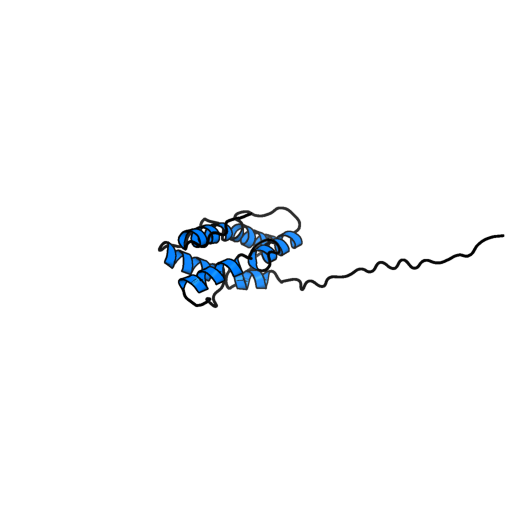8 ? -7.806 8.423 9.739 1.00 93.31 88 GLU A C 1
ATOM 716 O O . GLU A 1 88 ? -8.288 8.698 10.841 1.00 93.31 88 GLU A O 1
ATOM 721 N N . ILE A 1 89 ? -7.791 7.179 9.251 1.00 94.19 89 ILE A N 1
ATOM 722 C CA . ILE A 1 89 ? -8.302 6.022 9.996 1.00 94.19 89 ILE A CA 1
ATOM 723 C C . ILE A 1 89 ? -7.501 5.838 11.288 1.00 94.19 89 ILE A C 1
ATOM 725 O O . ILE A 1 89 ? -8.084 5.788 12.371 1.00 94.19 89 ILE A O 1
ATOM 729 N N . GLU A 1 90 ? -6.170 5.814 11.203 1.00 95.81 90 GLU A N 1
ATOM 730 C CA . GLU A 1 90 ? -5.301 5.692 12.379 1.00 95.81 90 GLU A CA 1
ATOM 731 C C . GLU A 1 90 ? -5.552 6.819 13.386 1.00 95.81 90 GLU A C 1
ATOM 733 O O . GLU A 1 90 ? -5.752 6.561 14.571 1.00 95.81 90 GLU A O 1
ATOM 738 N N . LYS A 1 91 ? -5.637 8.076 12.936 1.00 94.69 91 LYS A N 1
ATOM 739 C CA . LYS A 1 91 ? -5.944 9.208 13.825 1.00 94.69 91 LYS A CA 1
ATOM 740 C C . LYS A 1 91 ? -7.317 9.071 14.481 1.00 94.69 91 LYS A C 1
ATOM 742 O O . LYS A 1 91 ? -7.461 9.415 15.654 1.00 94.69 91 LYS A O 1
ATOM 747 N N . LYS A 1 92 ? -8.328 8.557 13.773 1.00 92.56 92 LYS A N 1
ATOM 748 C CA . LYS A 1 92 ? -9.666 8.349 14.345 1.00 92.56 92 LYS A CA 1
ATOM 749 C C . LYS A 1 92 ? -9.645 7.275 15.435 1.00 92.56 92 LYS A C 1
ATOM 751 O O . LYS A 1 92 ? -10.191 7.521 16.516 1.00 92.56 92 LYS A O 1
ATOM 756 N N . ILE A 1 93 ? -9.011 6.135 15.152 1.00 92.69 93 ILE A N 1
ATOM 757 C CA . ILE A 1 93 ? -9.066 4.915 15.972 1.00 92.69 93 ILE A CA 1
ATOM 758 C C . ILE A 1 93 ? -7.996 4.892 17.065 1.00 92.69 93 ILE A C 1
ATOM 760 O O . ILE A 1 93 ? -8.305 4.637 18.223 1.00 92.69 93 ILE A O 1
ATOM 764 N N . LEU A 1 94 ? -6.751 5.211 16.720 1.00 93.38 94 LEU A N 1
ATOM 765 C CA . LEU A 1 94 ? -5.584 5.125 17.602 1.00 93.38 94 LEU A CA 1
ATOM 766 C C . LEU A 1 94 ? -5.185 6.466 18.226 1.00 93.38 94 LEU A C 1
ATOM 768 O O . LEU A 1 94 ? -4.298 6.499 19.075 1.00 93.38 94 LEU A O 1
ATOM 772 N N . LYS A 1 95 ? -5.791 7.581 17.786 1.00 93.12 95 LYS A N 1
ATOM 773 C CA . LYS A 1 95 ? -5.426 8.961 18.179 1.00 93.12 95 LYS A CA 1
ATOM 774 C C . LYS A 1 95 ? -3.978 9.351 17.859 1.00 93.12 95 LYS A C 1
ATOM 776 O O . LYS A 1 95 ? -3.501 10.387 18.311 1.00 93.12 95 LYS A O 1
ATOM 781 N N . LYS A 1 96 ? -3.293 8.555 17.038 1.00 91.88 96 LYS A N 1
ATOM 782 C CA . LYS A 1 96 ? -1.941 8.803 16.533 1.00 91.88 96 LYS A CA 1
ATOM 783 C C . LYS A 1 96 ? -1.775 8.170 15.158 1.00 91.88 96 LYS A C 1
ATOM 785 O O . LYS A 1 96 ? -2.517 7.259 14.808 1.00 91.88 96 LYS A O 1
ATOM 790 N N . GLN A 1 97 ? -0.787 8.645 14.413 1.00 88.62 97 GLN A N 1
ATOM 791 C CA . GLN A 1 97 ? -0.338 8.029 13.166 1.00 88.62 97 GLN A CA 1
ATOM 792 C C . GLN A 1 97 ? 0.894 7.161 13.456 1.00 88.62 97 GLN A C 1
ATOM 794 O O . GLN A 1 97 ? 1.751 7.569 14.242 1.00 88.62 97 GLN A O 1
ATOM 799 N N . SER A 1 98 ? 0.979 5.975 12.851 1.00 90.94 98 SER A N 1
ATOM 800 C CA . SER A 1 98 ? 2.165 5.115 12.977 1.00 90.94 98 SER A CA 1
ATOM 801 C C . SER A 1 98 ? 3.307 5.610 12.076 1.00 90.94 98 SER A C 1
ATOM 803 O O . SER A 1 98 ? 3.070 6.201 11.020 1.00 90.94 98 SER A O 1
ATOM 805 N N . MET A 1 99 ? 4.548 5.365 12.509 1.00 91.00 99 MET A N 1
ATOM 806 C CA . MET A 1 99 ? 5.781 5.663 11.761 1.00 91.00 99 MET A CA 1
ATOM 807 C C . MET A 1 99 ? 6.258 4.479 10.907 1.00 91.00 99 MET A C 1
ATOM 809 O O . MET A 1 99 ? 7.311 4.551 10.279 1.00 91.00 99 MET A O 1
ATOM 813 N N . GLU A 1 100 ? 5.513 3.376 10.907 1.00 95.69 100 GLU A N 1
ATOM 814 C CA . GLU A 1 100 ? 5.823 2.192 10.110 1.00 95.69 100 GLU A CA 1
ATOM 815 C C . GLU A 1 100 ? 5.552 2.416 8.614 1.00 95.69 100 GLU A C 1
ATOM 817 O O . GLU A 1 100 ? 4.914 3.389 8.198 1.00 95.69 100 GLU A O 1
ATOM 822 N N . ASN A 1 101 ? 6.009 1.472 7.791 1.00 96.50 101 ASN A N 1
ATOM 823 C CA . ASN A 1 101 ? 5.673 1.444 6.372 1.00 96.50 101 ASN A CA 1
ATOM 824 C C . ASN A 1 101 ? 4.152 1.286 6.165 1.00 96.50 101 ASN A C 1
ATOM 826 O O . ASN A 1 101 ? 3.426 0.747 7.005 1.00 96.50 101 ASN A O 1
ATOM 830 N N . ILE A 1 102 ? 3.668 1.768 5.024 1.00 96.38 102 ILE A N 1
ATOM 831 C CA . ILE A 1 102 ? 2.238 1.884 4.713 1.00 96.38 102 ILE A CA 1
ATOM 832 C C . ILE A 1 102 ? 1.521 0.523 4.744 1.00 96.38 102 ILE A C 1
ATOM 834 O O . ILE A 1 102 ? 0.369 0.455 5.180 1.00 96.38 102 ILE A O 1
ATOM 838 N N . LEU A 1 103 ? 2.178 -0.561 4.316 1.00 97.38 103 LEU A N 1
ATOM 839 C CA . LEU A 1 103 ? 1.587 -1.897 4.338 1.00 97.38 103 LEU A CA 1
ATOM 840 C C . LEU A 1 103 ? 1.380 -2.401 5.772 1.00 97.38 103 LEU A C 1
ATOM 842 O O . LEU A 1 103 ? 0.265 -2.793 6.111 1.00 97.38 103 LEU A O 1
ATOM 846 N N . THR A 1 104 ? 2.404 -2.323 6.624 1.00 97.44 104 THR A N 1
ATOM 847 C CA . THR A 1 104 ? 2.317 -2.743 8.034 1.00 97.44 104 THR A CA 1
ATOM 848 C C . THR A 1 104 ? 1.260 -1.945 8.794 1.00 97.44 104 THR A C 1
ATOM 850 O O . THR A 1 104 ? 0.479 -2.501 9.562 1.00 97.44 104 THR A O 1
ATOM 853 N N . ARG A 1 105 ? 1.162 -0.642 8.520 1.00 97.38 105 ARG A N 1
ATOM 854 C CA . ARG A 1 105 ? 0.122 0.230 9.084 1.00 97.38 105 ARG A CA 1
ATOM 855 C C . ARG A 1 105 ? -1.290 -0.275 8.793 1.00 97.38 105 ARG A C 1
ATOM 857 O O . ARG A 1 105 ? -2.133 -0.342 9.688 1.00 97.38 105 ARG A O 1
ATOM 864 N N . LEU A 1 106 ? -1.544 -0.665 7.544 1.00 97.44 106 LEU A N 1
ATOM 865 C CA . LEU A 1 106 ? -2.820 -1.249 7.145 1.00 97.44 106 LEU A CA 1
ATOM 866 C C . LEU A 1 106 ? -3.059 -2.600 7.825 1.00 97.44 106 LEU A C 1
ATOM 868 O O . LEU A 1 106 ? -4.147 -2.828 8.343 1.00 97.44 106 LEU A O 1
ATOM 872 N N . GLU A 1 107 ? -2.056 -3.474 7.846 1.00 97.56 107 GLU A N 1
ATOM 873 C CA . GLU A 1 107 ? -2.136 -4.795 8.481 1.00 97.56 107 GLU A CA 1
ATOM 874 C C . GLU A 1 107 ? -2.486 -4.693 9.969 1.00 97.56 107 GLU A C 1
ATOM 876 O O . GLU A 1 107 ? -3.356 -5.417 10.450 1.00 97.56 107 GLU A O 1
ATOM 881 N N . ASN A 1 108 ? -1.901 -3.727 10.678 1.00 97.00 108 ASN A N 1
ATOM 882 C CA . ASN A 1 108 ? -2.226 -3.444 12.074 1.00 97.00 108 ASN A CA 1
ATOM 883 C C . ASN A 1 108 ? -3.688 -3.009 12.250 1.00 97.00 108 ASN A C 1
ATOM 885 O O . ASN A 1 108 ? -4.372 -3.479 13.161 1.00 97.00 108 ASN A O 1
ATOM 889 N N . LEU A 1 109 ? -4.208 -2.158 11.361 1.00 96.81 109 LEU A N 1
ATOM 890 C CA . LEU A 1 109 ? -5.625 -1.787 11.383 1.00 96.81 109 LEU A CA 1
ATOM 891 C C . LEU A 1 109 ? -6.552 -2.962 11.054 1.00 96.81 109 LEU A C 1
ATOM 893 O O . LEU A 1 109 ? -7.635 -3.047 11.628 1.00 96.81 109 LEU A O 1
ATOM 897 N N . GLU A 1 110 ? -6.147 -3.880 10.177 1.00 97.75 110 GLU A N 1
ATOM 898 C CA . GLU A 1 110 ? -6.914 -5.101 9.901 1.00 97.75 110 GLU A CA 1
ATOM 899 C C . GLU A 1 110 ? -6.934 -6.049 11.096 1.00 97.75 110 GLU A C 1
ATOM 901 O O . GLU A 1 110 ? -7.978 -6.624 11.397 1.00 97.75 110 GLU A O 1
ATOM 906 N N . LEU A 1 111 ? -5.820 -6.176 11.817 1.00 97.56 111 LEU A N 1
ATOM 907 C CA . LEU A 1 111 ? -5.775 -6.932 13.066 1.00 97.56 111 LEU A CA 1
ATOM 908 C C . LEU A 1 111 ? -6.716 -6.327 14.114 1.00 97.56 111 LEU A C 1
ATOM 910 O O . LEU A 1 111 ? -7.446 -7.065 14.768 1.00 97.56 111 LEU A O 1
ATOM 914 N N . ILE A 1 112 ? -6.768 -4.998 14.227 1.00 95.44 112 ILE A N 1
ATOM 915 C CA . ILE A 1 112 ? -7.696 -4.309 15.138 1.00 95.44 112 ILE A CA 1
ATOM 916 C C . ILE A 1 112 ? -9.157 -4.503 14.708 1.00 95.44 112 ILE A C 1
ATOM 918 O O . ILE A 1 112 ? -10.022 -4.733 15.550 1.00 95.44 112 ILE A O 1
ATOM 922 N N . ALA A 1 113 ? -9.449 -4.386 13.411 1.00 95.50 113 ALA A N 1
ATOM 923 C CA . ALA A 1 113 ? -10.812 -4.450 12.891 1.00 95.50 113 ALA A CA 1
ATOM 924 C C . ALA A 1 113 ? -11.368 -5.881 12.839 1.00 95.50 113 ALA A C 1
ATOM 926 O O . ALA A 1 113 ? -12.527 -6.115 13.163 1.00 95.50 113 ALA A O 1
ATOM 927 N N . TYR A 1 114 ? -10.554 -6.842 12.408 1.00 96.38 114 TYR A N 1
ATOM 928 C CA . TYR A 1 114 ? -11.008 -8.180 12.019 1.00 96.38 114 TYR A CA 1
ATOM 929 C C . TYR A 1 114 ? -10.299 -9.316 12.759 1.00 96.38 114 TYR A C 1
ATOM 931 O O . TYR A 1 114 ? -10.655 -10.476 12.551 1.00 96.38 114 TYR A O 1
ATOM 939 N N . GLY A 1 115 ? -9.264 -9.026 13.552 1.00 97.38 115 GLY A N 1
ATOM 940 C CA . GLY A 1 115 ? -8.427 -10.046 14.191 1.00 97.38 115 GLY A CA 1
ATOM 941 C C . GLY A 1 115 ? -7.539 -10.835 13.221 1.00 97.38 115 GLY A C 1
ATOM 942 O O . GLY A 1 115 ? -6.950 -11.837 13.617 1.00 97.38 115 GLY A O 1
ATOM 943 N N . LYS A 1 116 ? -7.449 -10.428 11.947 1.00 96.69 116 LYS A N 1
ATOM 944 C CA . LYS A 1 116 ? -6.646 -11.100 10.912 1.00 96.69 116 LYS A CA 1
ATOM 945 C C . LYS A 1 116 ? -6.250 -10.146 9.788 1.00 96.69 116 LYS A C 1
ATOM 947 O O . LYS A 1 116 ? -6.953 -9.177 9.519 1.00 96.69 116 LYS A O 1
ATOM 952 N N . ILE A 1 117 ? -5.172 -10.489 9.087 1.00 96.69 117 ILE A N 1
ATOM 953 C CA . ILE A 1 117 ? -4.684 -9.766 7.907 1.00 96.69 117 ILE A CA 1
ATOM 954 C C . ILE A 1 117 ? -5.338 -10.330 6.636 1.00 96.69 117 ILE A C 1
ATOM 956 O O . ILE A 1 117 ? -5.336 -11.545 6.421 1.00 96.69 117 ILE A O 1
ATOM 960 N N . ASN A 1 118 ? -5.843 -9.464 5.754 1.00 91.38 118 ASN A N 1
ATOM 961 C CA . ASN A 1 118 ? -6.458 -9.865 4.482 1.00 91.38 118 ASN A CA 1
ATOM 962 C C . ASN A 1 118 ? -5.461 -9.749 3.319 1.00 91.38 118 ASN A C 1
ATOM 964 O O . ASN A 1 118 ? -5.522 -8.841 2.497 1.00 91.38 118 ASN A O 1
ATOM 968 N N . ASN A 1 119 ? -4.537 -10.705 3.221 1.00 89.25 119 ASN A N 1
ATOM 969 C CA . ASN A 1 119 ? -3.443 -10.654 2.240 1.00 89.25 119 ASN A CA 1
ATOM 970 C C . ASN A 1 119 ? -3.840 -10.883 0.774 1.00 89.25 119 ASN A C 1
ATOM 972 O O . ASN A 1 119 ? -3.029 -10.597 -0.111 1.00 89.25 119 ASN A O 1
ATOM 976 N N . ASN A 1 120 ? -5.047 -11.391 0.527 1.00 92.06 120 ASN A N 1
ATOM 977 C CA . ASN A 1 120 ? -5.520 -11.741 -0.814 1.00 92.06 120 ASN A CA 1
ATOM 978 C C . ASN A 1 120 ? -6.084 -10.541 -1.581 1.00 92.06 120 ASN A C 1
ATOM 980 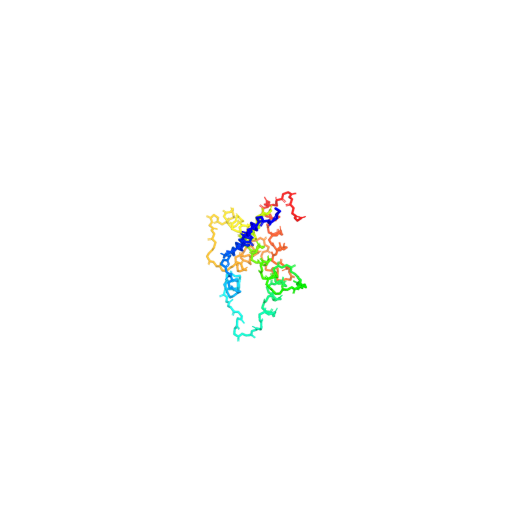O O . ASN A 1 120 ? -6.147 -10.577 -2.806 1.00 92.06 120 ASN A O 1
ATOM 984 N N . ASP A 1 121 ? -6.499 -9.495 -0.869 1.00 96.19 121 ASP A N 1
ATOM 985 C CA . ASP A 1 121 ? -7.071 -8.301 -1.475 1.00 96.19 121 ASP A CA 1
ATOM 986 C C . ASP A 1 121 ? -5.981 -7.283 -1.829 1.00 96.19 121 ASP A C 1
ATOM 988 O O . ASP A 1 121 ? -4.945 -7.170 -1.161 1.00 96.19 121 ASP A O 1
ATOM 992 N N . ALA A 1 122 ? -6.256 -6.475 -2.850 1.00 97.31 122 ALA A N 1
ATOM 993 C CA . ALA A 1 122 ? -5.446 -5.308 -3.155 1.00 97.31 122 ALA A CA 1
ATOM 994 C C . ALA A 1 122 ? -5.501 -4.291 -2.003 1.00 97.31 122 ALA A C 1
ATOM 996 O O . ALA A 1 122 ? -6.532 -4.120 -1.348 1.00 97.31 122 ALA A O 1
ATOM 997 N N . PHE A 1 123 ? -4.405 -3.567 -1.782 1.00 97.31 123 PHE A N 1
ATOM 998 C CA . PHE A 1 123 ? -4.293 -2.535 -0.746 1.00 97.31 123 PHE A CA 1
ATOM 999 C C . PHE A 1 123 ? -5.445 -1.519 -0.799 1.00 97.31 123 PHE A C 1
ATOM 1001 O O . PHE A 1 123 ? -6.013 -1.161 0.232 1.00 97.31 123 PHE A O 1
ATOM 1008 N N . ILE A 1 124 ? -5.833 -1.100 -2.008 1.00 95.56 124 ILE A N 1
ATOM 1009 C CA . ILE A 1 124 ? -6.952 -0.181 -2.234 1.00 95.56 124 ILE A CA 1
ATOM 1010 C C . ILE A 1 124 ? -8.281 -0.722 -1.691 1.00 95.56 124 ILE A C 1
ATOM 1012 O O . ILE A 1 124 ? -9.038 0.011 -1.055 1.00 95.56 124 ILE A O 1
ATOM 1016 N N . ASP A 1 125 ? -8.550 -2.012 -1.880 1.00 96.19 125 ASP A N 1
ATOM 1017 C CA . ASP A 1 125 ? -9.790 -2.643 -1.435 1.00 96.19 125 ASP A CA 1
ATOM 1018 C C . ASP A 1 125 ? -9.771 -2.928 0.062 1.00 96.19 125 ASP A C 1
ATOM 1020 O O . ASP A 1 125 ? -10.789 -2.776 0.739 1.00 96.19 125 ASP A O 1
ATOM 1024 N N . ARG A 1 126 ? -8.599 -3.248 0.606 1.00 96.88 126 ARG A N 1
ATOM 1025 C CA . ARG A 1 126 ? -8.391 -3.380 2.050 1.00 96.88 126 ARG A CA 1
ATOM 1026 C C . ARG A 1 126 ? -8.652 -2.061 2.776 1.00 96.88 126 ARG A C 1
ATOM 1028 O O . ARG A 1 126 ? -9.388 -2.057 3.761 1.00 96.88 126 ARG A O 1
ATOM 1035 N N . ILE A 1 127 ? -8.166 -0.931 2.245 1.00 95.44 127 ILE A N 1
ATOM 1036 C CA . ILE A 1 127 ? -8.505 0.400 2.775 1.00 95.44 127 ILE A CA 1
ATOM 1037 C C . ILE A 1 127 ? -10.013 0.630 2.735 1.00 95.44 127 ILE A C 1
ATOM 1039 O O . ILE A 1 127 ? -10.572 1.005 3.759 1.00 95.44 127 ILE A O 1
ATOM 1043 N N . LYS A 1 128 ? -10.695 0.362 1.610 1.00 94.12 128 LYS A N 1
ATOM 1044 C CA . LYS A 1 128 ? -12.162 0.514 1.530 1.00 94.12 128 LYS A CA 1
ATOM 1045 C C . LYS A 1 128 ? -12.875 -0.294 2.611 1.00 94.12 128 LYS A C 1
ATOM 1047 O O . LYS A 1 128 ? -13.743 0.238 3.297 1.00 94.12 128 LYS A O 1
ATOM 1052 N N . LYS A 1 129 ? -12.503 -1.569 2.779 1.00 95.06 129 LYS A N 1
ATOM 1053 C CA . LYS A 1 129 ? -13.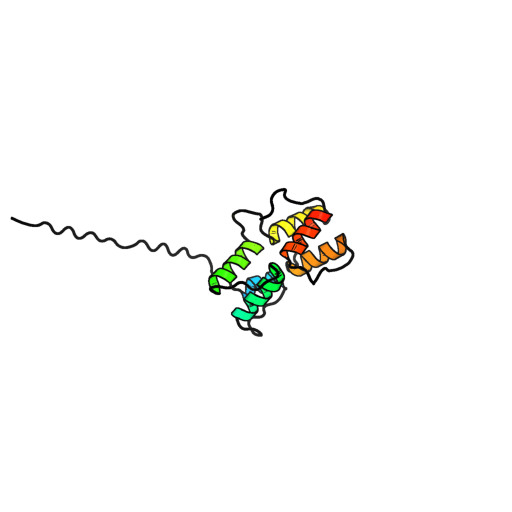098 -2.457 3.787 1.00 95.06 129 LYS A CA 1
ATOM 1054 C C . LYS A 1 129 ? -12.890 -1.895 5.192 1.00 95.06 129 LYS A C 1
ATOM 1056 O O . LYS A 1 129 ? -13.843 -1.813 5.957 1.00 95.06 129 LYS A O 1
ATOM 1061 N N . ILE A 1 130 ? -11.677 -1.460 5.531 1.00 95.25 130 ILE A N 1
ATOM 1062 C CA . ILE A 1 130 ? -11.391 -0.866 6.845 1.00 95.25 130 ILE A CA 1
ATOM 1063 C C . ILE A 1 130 ? -12.141 0.455 7.047 1.00 95.25 130 ILE A C 1
ATOM 1065 O O . ILE A 1 130 ? -12.736 0.665 8.104 1.00 95.25 130 ILE A O 1
ATOM 1069 N N . SER A 1 131 ? -12.161 1.334 6.042 1.00 94.00 131 SER A N 1
ATOM 1070 C CA . SER A 1 131 ? -12.948 2.568 6.081 1.00 94.00 131 SER A CA 1
ATOM 1071 C C . SER A 1 131 ? -14.415 2.259 6.363 1.00 94.00 131 SER A C 1
ATOM 1073 O O . SER A 1 131 ? -15.009 2.898 7.227 1.00 94.00 131 SER A O 1
ATOM 1075 N N . LYS A 1 132 ? -14.979 1.241 5.707 1.00 94.25 132 LYS A N 1
ATOM 1076 C CA . LYS A 1 132 ? -16.334 0.752 5.974 1.00 94.25 132 LYS A CA 1
ATOM 1077 C C . LYS A 1 132 ? -16.528 0.314 7.411 1.00 94.25 132 LYS A C 1
ATOM 1079 O O . LYS A 1 132 ? -17.445 0.795 8.073 1.00 94.25 132 LYS A O 1
ATOM 1084 N N . TYR A 1 133 ? -15.653 -0.560 7.894 1.00 94.38 133 TYR A N 1
ATOM 1085 C CA . TYR A 1 133 ? -15.726 -1.103 9.245 1.00 94.38 133 TYR A CA 1
ATOM 1086 C C . TYR A 1 133 ? -15.761 -0.001 10.313 1.00 94.38 133 TYR A C 1
ATOM 1088 O O . TYR A 1 133 ? -16.561 -0.057 11.241 1.00 94.38 133 TYR A O 1
ATOM 1096 N N . PHE A 1 134 ? -14.959 1.053 10.142 1.00 93.56 134 PHE A N 1
ATOM 1097 C CA . PHE A 1 134 ? -14.899 2.179 11.077 1.00 93.56 134 PHE A CA 1
ATOM 1098 C C . PHE A 1 134 ? -15.878 3.330 10.771 1.00 93.56 134 PHE A C 1
ATOM 1100 O O . PHE A 1 134 ? -15.765 4.412 11.369 1.00 93.56 134 PHE A O 1
ATOM 1107 N N . GLY A 1 135 ? -16.824 3.144 9.842 1.00 91.94 135 GLY A N 1
ATOM 1108 C CA . GLY A 1 135 ? -17.799 4.172 9.461 1.00 91.94 135 GLY A CA 1
ATOM 1109 C C . GLY A 1 135 ? -17.131 5.438 8.912 1.00 91.94 135 GLY A C 1
ATOM 1110 O O . GLY A 1 135 ? -17.397 6.547 9.375 1.00 91.94 135 GLY A O 1
ATOM 1111 N N . MET A 1 136 ? -16.176 5.260 8.003 1.00 88.88 136 MET A N 1
ATOM 1112 C CA . MET A 1 136 ? -15.374 6.298 7.342 1.00 88.88 136 MET A CA 1
ATOM 1113 C C . MET A 1 136 ? -15.461 6.206 5.813 1.00 88.88 136 MET A C 1
ATOM 1115 O O . MET A 1 136 ? -14.554 6.657 5.117 1.00 88.88 136 MET A O 1
ATOM 1119 N N . GLU A 1 137 ? -16.508 5.582 5.272 1.00 80.94 137 GLU A N 1
ATOM 1120 C CA . GLU A 1 137 ? -16.711 5.557 3.823 1.00 80.94 137 GLU A CA 1
ATOM 1121 C C . GLU A 1 137 ? -16.935 6.981 3.304 1.00 80.94 137 GLU A C 1
ATOM 1123 O O . GLU A 1 137 ? -17.794 7.720 3.791 1.00 80.94 137 GLU A O 1
ATOM 1128 N N . GLU A 1 138 ? -16.166 7.371 2.293 1.00 69.50 138 GLU A N 1
ATOM 1129 C CA . GLU A 1 138 ? -16.478 8.559 1.507 1.00 69.50 138 GLU A CA 1
ATOM 1130 C C . GLU A 1 138 ? -17.643 8.211 0.572 1.00 69.50 138 GLU A C 1
ATOM 1132 O O . GLU A 1 138 ? -17.633 7.166 -0.072 1.00 69.50 138 GLU A O 1
ATOM 1137 N N . LYS A 1 139 ? -18.657 9.081 0.476 1.00 55.81 139 LYS A N 1
ATOM 1138 C CA . LYS A 1 139 ? -19.878 8.813 -0.309 1.00 55.81 139 LYS A CA 1
ATOM 1139 C C . LYS A 1 139 ? -19.652 8.671 -1.828 1.00 55.81 139 LYS A C 1
ATOM 1141 O O . LYS A 1 139 ? -20.588 8.292 -2.516 1.00 55.81 139 LYS A O 1
ATOM 1146 N N . ASN A 1 140 ? -18.449 8.937 -2.348 1.00 46.97 140 ASN A N 1
ATOM 1147 C CA . ASN A 1 140 ? -18.118 8.857 -3.775 1.00 46.97 140 ASN A CA 1
ATOM 1148 C C . ASN A 1 140 ? -16.737 8.211 -3.965 1.00 46.97 140 ASN A C 1
ATOM 1150 O O . ASN A 1 140 ? -15.731 8.790 -3.552 1.00 46.97 140 ASN A O 1
ATOM 1154 N N . VAL A 1 141 ? -16.670 7.025 -4.576 1.00 49.97 141 VAL A N 1
ATOM 1155 C CA . VAL A 1 141 ? -15.431 6.240 -4.683 1.00 49.97 141 VAL A CA 1
ATOM 1156 C C . VAL A 1 141 ? -15.293 5.654 -6.104 1.00 49.97 141 VAL A C 1
ATOM 1158 O O . VAL A 1 141 ? -15.979 4.690 -6.427 1.00 49.97 141 VAL A O 1
ATOM 1161 N N . TYR A 1 142 ? -14.354 6.247 -6.867 1.00 51.16 142 TYR A N 1
ATOM 1162 C CA . TYR A 1 142 ? -13.896 6.010 -8.264 1.00 51.16 142 TYR A CA 1
ATOM 1163 C C . TYR A 1 142 ? -14.795 6.505 -9.404 1.00 51.16 142 TYR A C 1
ATOM 1165 O O . TYR A 1 142 ? -15.888 5.945 -9.607 1.00 51.16 142 TYR A O 1
#

Foldseek 3Di:
DDDDDDDPPPDDPPPPPCPPQDDLQVVCCQAVVGGCVVPDDLQVSLQVLCCQAVVGGDDDDSSVSSVVSCCQAPNPPVDDHLVVLLQVLCCVPVVGGDPHRPNVSLQVLCCVQPVGGDRNDHSNVSSQVSCVSVVNDDPDDD

Radius of gyration: 21.23 Å; chains: 1; bounding box: 39×59×73 Å